Protein AF-A0A524KTR1-F1 (afdb_monomer)

Solvent-accessible surface area (backbone atoms only — not comparable to full-atom values): 6928 Å² total; per-residue (Å²): 112,69,71,61,39,49,75,73,71,46,60,63,68,60,51,50,52,51,50,52,53,53,51,49,52,56,51,52,53,52,54,52,60,55,32,62,77,69,79,54,84,51,86,85,55,41,67,58,67,54,46,51,58,55,54,20,14,26,37,69,30,67,35,45,98,92,53,74,54,72,67,21,41,55,51,4,45,52,51,49,50,49,50,61,66,45,44,36,60,56,40,42,75,76,42,92,52,89,57,28,64,64,47,39,54,51,51,54,53,49,49,33,53,54,30,53,52,54,56,61,61,75,75,110

Mean predicted aligned error: 8.99 Å

Sequence (124 aa):
NPDYARSCGVNIDNMRIISVIVSSIIGAIGIIVYHEGFGFIQLYLGPLYMSFPAIAAILIGGATVEKAYISNVIIGVLLFQGISAAAPSVVNSLLKHDIAEPLRIVITNGMIVYALTRITRVRT

Structure (mmCIF, N/CA/C/O backbone):
data_AF-A0A524KTR1-F1
#
_entry.id   AF-A0A524KTR1-F1
#
loop_
_atom_site.group_PDB
_atom_site.id
_atom_site.type_symbol
_atom_site.label_atom_id
_atom_site.label_alt_id
_atom_site.label_comp_id
_atom_site.label_asym_id
_atom_site.label_entity_id
_atom_site.label_seq_id
_atom_site.pdbx_PDB_ins_code
_atom_site.Cartn_x
_atom_site.Cartn_y
_atom_site.Cartn_z
_atom_site.occupancy
_atom_site.B_iso_or_equiv
_atom_site.auth_seq_id
_atom_site.auth_comp_id
_atom_site.auth_asym_id
_atom_site.auth_atom_id
_atom_site.pdbx_PDB_model_num
ATOM 1 N N . ASN A 1 1 ? -15.109 9.810 21.656 1.00 69.56 1 ASN A N 1
ATOM 2 C CA . ASN A 1 1 ? -15.362 9.820 23.110 1.00 69.56 1 A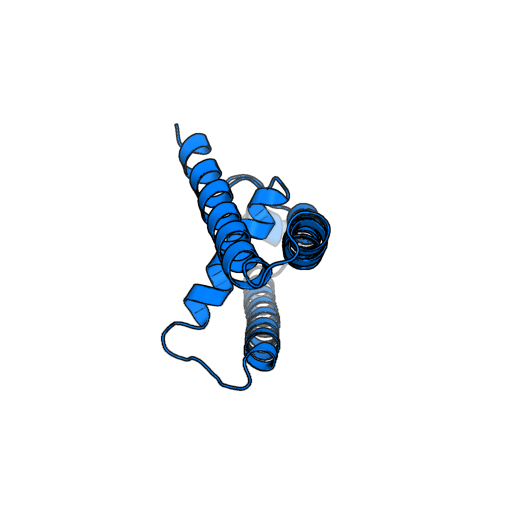SN A CA 1
ATOM 3 C C . ASN A 1 1 ? -16.249 8.617 23.451 1.00 69.56 1 ASN A C 1
ATOM 5 O O . ASN A 1 1 ? -17.364 8.585 22.940 1.00 69.56 1 ASN A O 1
ATOM 9 N N . PRO A 1 2 ? -15.756 7.605 24.190 1.00 71.75 2 PRO A N 1
ATOM 10 C CA . PRO A 1 2 ? -16.515 6.391 24.513 1.00 71.75 2 PRO A CA 1
ATOM 11 C C . PRO A 1 2 ? -17.760 6.669 25.363 1.00 71.75 2 PRO A C 1
ATOM 13 O O . PRO A 1 2 ? -18.800 6.067 25.112 1.00 71.75 2 PRO A O 1
ATOM 16 N N . ASP A 1 3 ? -17.706 7.629 26.286 1.00 74.00 3 ASP A N 1
ATOM 17 C CA . ASP A 1 3 ? -18.850 7.932 27.153 1.00 74.00 3 ASP A CA 1
ATOM 18 C C . ASP A 1 3 ? -20.038 8.470 26.347 1.00 74.00 3 ASP A C 1
ATOM 20 O O . ASP A 1 3 ? -21.162 8.015 26.530 1.00 74.00 3 ASP A O 1
ATOM 24 N N . TYR A 1 4 ? -19.769 9.318 25.346 1.00 73.25 4 TYR A N 1
ATOM 25 C CA . TYR A 1 4 ? -20.780 9.83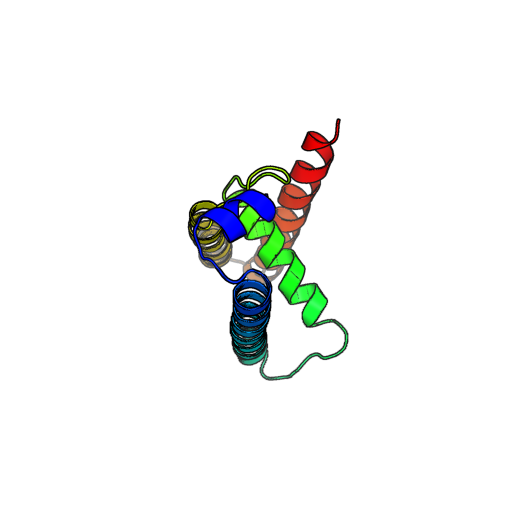2 24.413 1.00 73.25 4 TYR A CA 1
ATOM 26 C C . TYR A 1 4 ? -21.427 8.719 23.567 1.00 73.25 4 TYR A C 1
ATOM 28 O O . TYR A 1 4 ? -22.635 8.718 23.354 1.00 73.25 4 TYR A O 1
ATOM 36 N N . ALA A 1 5 ? -20.645 7.727 23.123 1.00 70.44 5 ALA A N 1
ATOM 37 C CA . ALA A 1 5 ? -21.162 6.592 22.352 1.00 70.44 5 ALA A CA 1
ATOM 38 C C . ALA A 1 5 ? -22.064 5.678 23.200 1.00 70.44 5 ALA A C 1
ATOM 40 O O . ALA A 1 5 ? -23.090 5.201 22.710 1.00 70.44 5 ALA A O 1
ATOM 41 N N . ARG A 1 6 ? -21.722 5.490 24.483 1.00 72.62 6 ARG A N 1
ATOM 42 C CA . ARG A 1 6 ? -22.562 4.767 25.448 1.00 72.62 6 ARG A CA 1
ATOM 43 C C . ARG A 1 6 ? -23.876 5.496 25.716 1.00 72.62 6 ARG A C 1
ATOM 45 O O . ARG A 1 6 ? -24.917 4.847 25.736 1.00 72.62 6 ARG A O 1
ATOM 52 N N . SER A 1 7 ? -23.847 6.824 25.859 1.00 74.88 7 SER A N 1
ATOM 53 C CA . SER A 1 7 ? -25.055 7.649 26.037 1.00 74.88 7 SER A CA 1
ATOM 54 C C . SER A 1 7 ? -26.009 7.577 24.839 1.00 74.88 7 SER A C 1
ATOM 56 O O . SER A 1 7 ? -27.218 7.673 25.015 1.00 74.88 7 SER A O 1
ATOM 58 N N . CYS A 1 8 ? -25.481 7.365 23.630 1.00 76.38 8 CYS A N 1
ATOM 59 C CA . CYS A 1 8 ? -26.262 7.166 22.406 1.00 76.38 8 CYS A CA 1
ATOM 60 C C . CYS A 1 8 ? -26.746 5.714 22.196 1.00 76.38 8 CYS A C 1
ATOM 62 O O . CYS A 1 8 ? -27.314 5.417 21.148 1.00 76.38 8 CYS A O 1
ATOM 64 N N . GLY A 1 9 ? -26.514 4.798 23.148 1.00 76.56 9 GLY A N 1
ATOM 65 C CA . GLY A 1 9 ? -26.941 3.395 23.056 1.00 76.56 9 GLY A CA 1
ATOM 66 C C . GLY A 1 9 ? -26.065 2.504 22.163 1.00 76.56 9 GLY A C 1
ATOM 67 O O . GLY A 1 9 ? -26.436 1.365 21.885 1.00 76.56 9 GLY A O 1
ATOM 68 N N . VAL A 1 10 ? -24.898 2.983 21.715 1.00 77.38 10 VAL A N 1
ATOM 69 C CA . VAL A 1 10 ? -23.977 2.210 20.868 1.00 77.38 10 VAL A CA 1
ATOM 70 C C . VAL A 1 10 ? -23.074 1.339 21.741 1.00 77.38 10 VAL A C 1
ATOM 72 O O . VAL A 1 10 ? -22.327 1.837 22.586 1.00 77.38 10 VAL A O 1
ATOM 75 N N . ASN A 1 11 ? -23.094 0.024 21.508 1.00 82.12 11 ASN A N 1
ATOM 76 C CA . ASN A 1 11 ? -22.160 -0.894 22.155 1.00 82.12 11 ASN A CA 1
ATOM 77 C C . ASN A 1 11 ? -20.763 -0.758 21.522 1.00 82.12 11 ASN A C 1
ATOM 79 O O . ASN A 1 11 ? -20.509 -1.216 20.406 1.00 82.12 11 ASN A O 1
ATOM 83 N N . ILE A 1 12 ? -19.862 -0.115 22.262 1.00 82.56 12 ILE A N 1
ATOM 84 C CA . ILE A 1 12 ? -18.486 0.192 21.854 1.00 82.56 12 ILE A CA 1
ATOM 85 C C . ILE A 1 12 ? -17.681 -1.085 21.593 1.00 82.56 12 ILE A C 1
ATOM 87 O O . ILE A 1 12 ? -16.918 -1.132 20.629 1.00 82.56 12 ILE A O 1
ATOM 91 N N . ASP A 1 13 ? -17.858 -2.115 22.420 1.00 85.56 13 ASP A N 1
ATOM 92 C CA . ASP A 1 13 ? -17.100 -3.364 22.319 1.00 85.56 13 ASP A CA 1
ATOM 93 C C . ASP A 1 13 ? -17.494 -4.127 21.050 1.00 85.56 13 ASP A C 1
ATOM 95 O O . ASP A 1 13 ? -16.630 -4.516 20.262 1.00 85.56 13 ASP A O 1
ATOM 99 N N . ASN A 1 14 ? -18.797 -4.212 20.767 1.00 85.31 14 ASN A N 1
ATOM 100 C CA . ASN A 1 14 ? -19.298 -4.808 19.528 1.00 85.31 14 ASN A CA 1
ATOM 101 C C . ASN A 1 14 ? -18.825 -4.026 18.293 1.00 85.31 14 ASN A C 1
ATOM 103 O O . ASN A 1 14 ? -18.363 -4.625 17.322 1.00 85.31 14 ASN A O 1
ATOM 107 N N . MET A 1 15 ? -18.889 -2.689 18.326 1.00 87.25 15 MET A N 1
ATOM 108 C CA . MET A 1 15 ? -18.473 -1.855 17.193 1.00 87.25 15 MET A CA 1
ATOM 109 C C . MET A 1 15 ? -16.971 -1.985 16.905 1.00 87.25 15 MET A C 1
ATOM 111 O O . MET A 1 15 ? -16.562 -2.003 15.743 1.00 87.25 15 MET A O 1
ATOM 115 N N . ARG A 1 16 ? -16.138 -2.126 17.944 1.00 86.31 16 ARG A N 1
ATOM 116 C CA . ARG A 1 16 ? -14.699 -2.389 17.794 1.00 86.31 16 ARG A CA 1
ATOM 117 C C . ARG A 1 16 ? -14.438 -3.744 17.153 1.00 86.31 16 ARG A C 1
ATOM 119 O O . ARG A 1 16 ? -13.659 -3.805 16.208 1.00 86.31 16 ARG A O 1
ATOM 126 N N . ILE A 1 17 ? -15.108 -4.797 17.623 1.00 92.00 17 ILE A N 1
ATOM 127 C CA . ILE A 1 17 ? -14.959 -6.149 17.066 1.00 92.00 17 ILE A CA 1
ATOM 128 C C . ILE A 1 17 ? -15.349 -6.159 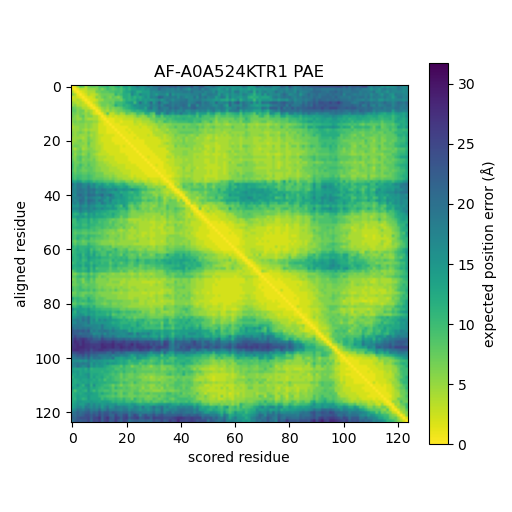15.586 1.00 92.00 17 ILE A C 1
ATOM 130 O O . ILE A 1 17 ? -14.565 -6.607 14.752 1.00 92.00 17 ILE A O 1
ATOM 134 N N . ILE A 1 18 ? -16.508 -5.592 15.238 1.00 90.25 18 ILE A N 1
ATOM 135 C CA . ILE A 1 18 ? -16.970 -5.514 13.845 1.00 90.25 18 ILE A CA 1
ATOM 136 C C . ILE A 1 18 ? -15.972 -4.723 12.991 1.00 90.25 18 ILE A C 1
ATOM 138 O O . ILE A 1 18 ? -15.613 -5.170 11.905 1.00 90.25 18 ILE A O 1
ATOM 142 N N . SER A 1 19 ? -15.466 -3.593 13.493 1.00 88.56 19 SER A N 1
ATOM 143 C CA . SER A 1 19 ? -14.491 -2.771 12.765 1.00 88.56 19 SER A CA 1
ATOM 144 C C . SER A 1 19 ? -13.190 -3.526 12.478 1.00 88.56 19 SER A C 1
ATOM 146 O O . SER A 1 19 ? -12.655 -3.414 11.379 1.00 88.56 19 SER A O 1
ATOM 148 N N . VAL A 1 20 ? -12.694 -4.312 13.440 1.00 93.25 20 VAL A N 1
ATOM 149 C CA . VAL A 1 20 ? -11.476 -5.122 13.278 1.00 93.25 20 VAL A CA 1
ATOM 150 C C . VAL A 1 20 ? -11.705 -6.280 12.309 1.00 93.25 20 VAL A C 1
ATOM 152 O O . VAL A 1 20 ? -10.853 -6.543 11.463 1.00 93.25 20 VAL A O 1
ATOM 155 N N . ILE A 1 21 ? -12.852 -6.958 12.389 1.00 94.56 21 ILE A N 1
ATOM 156 C CA . ILE A 1 21 ? -13.188 -8.053 11.470 1.00 94.56 21 ILE A CA 1
ATOM 157 C C . ILE A 1 21 ? -13.285 -7.521 10.038 1.00 94.56 21 ILE A C 1
ATOM 159 O O . ILE A 1 21 ? -12.644 -8.055 9.135 1.00 94.56 21 ILE A O 1
ATOM 163 N N . VAL A 1 22 ? -14.031 -6.434 9.831 1.00 92.69 22 VAL A N 1
ATOM 164 C CA . VAL A 1 22 ? -14.224 -5.835 8.505 1.00 92.69 22 VAL A CA 1
ATOM 165 C C . VAL A 1 22 ? -12.900 -5.330 7.927 1.00 92.69 22 VAL A C 1
ATOM 167 O O . VAL A 1 22 ? -12.606 -5.613 6.767 1.00 92.69 22 VAL A O 1
ATOM 170 N N . SER A 1 23 ? -12.062 -4.646 8.714 1.00 88.75 23 SER A N 1
ATOM 171 C CA . SER A 1 23 ? -10.759 -4.168 8.229 1.00 88.75 23 SER A CA 1
ATOM 172 C C . SER A 1 23 ? -9.804 -5.315 7.890 1.00 88.75 23 SER A C 1
ATOM 174 O O . SER A 1 23 ? -9.091 -5.238 6.890 1.00 88.75 23 SER A O 1
ATOM 176 N N . SER A 1 24 ? -9.841 -6.403 8.663 1.00 91.69 24 SER A N 1
ATOM 177 C CA . SER A 1 24 ? -9.032 -7.600 8.411 1.00 91.69 24 SER A CA 1
ATOM 178 C C . SER A 1 24 ? -9.457 -8.313 7.129 1.00 91.69 24 SER A C 1
ATOM 180 O O . SER A 1 24 ? -8.601 -8.704 6.340 1.00 91.69 24 SER A O 1
ATOM 182 N N . ILE A 1 25 ? -10.766 -8.437 6.879 1.00 93.94 25 ILE A N 1
ATOM 183 C CA . ILE A 1 25 ? -11.294 -9.051 5.651 1.00 93.94 25 ILE A CA 1
ATOM 184 C C . ILE A 1 25 ? -10.910 -8.215 4.427 1.00 93.94 25 ILE A C 1
ATOM 186 O O . ILE A 1 25 ? -10.385 -8.757 3.456 1.00 93.94 25 ILE A O 1
ATOM 190 N N . ILE A 1 26 ? -11.116 -6.895 4.479 1.00 89.38 26 ILE A N 1
ATOM 191 C CA . ILE A 1 26 ? -10.764 -5.994 3.371 1.00 89.38 26 ILE A CA 1
ATOM 192 C C . ILE A 1 26 ? -9.250 -6.030 3.108 1.00 89.38 26 ILE A C 1
ATOM 194 O O . ILE A 1 26 ? -8.827 -6.105 1.955 1.00 89.38 26 ILE A O 1
ATOM 198 N N . GLY A 1 27 ? -8.432 -6.035 4.165 1.00 86.81 27 GLY A N 1
ATOM 199 C CA . GLY A 1 27 ? -6.979 -6.160 4.051 1.00 86.81 27 GLY A CA 1
ATOM 200 C C . GLY A 1 27 ? -6.542 -7.485 3.422 1.00 86.81 27 GLY A C 1
ATOM 201 O O . GLY A 1 27 ? -5.706 -7.488 2.520 1.00 86.81 27 GLY A O 1
ATOM 202 N N . ALA A 1 28 ? -7.147 -8.601 3.838 1.00 87.62 28 ALA A N 1
ATOM 203 C CA . ALA A 1 28 ? -6.856 -9.924 3.290 1.00 87.62 28 ALA A CA 1
ATOM 204 C C . ALA A 1 28 ? -7.195 -10.016 1.795 1.00 87.62 28 ALA A C 1
ATOM 206 O O . ALA A 1 28 ? -6.373 -10.490 1.012 1.00 87.62 28 ALA A O 1
ATOM 207 N N . ILE A 1 29 ? -8.359 -9.501 1.382 1.00 89.69 29 ILE A N 1
ATOM 208 C CA . ILE A 1 29 ? -8.747 -9.434 -0.036 1.00 89.69 29 ILE A CA 1
ATOM 209 C C . ILE A 1 29 ? -7.725 -8.605 -0.825 1.00 89.69 29 ILE A C 1
ATOM 211 O O . ILE A 1 29 ? -7.279 -9.034 -1.887 1.00 89.69 29 ILE A O 1
ATOM 215 N N . GLY A 1 30 ? -7.294 -7.458 -0.289 1.00 85.62 30 GLY A N 1
ATOM 216 C CA . GLY A 1 30 ? -6.284 -6.614 -0.930 1.00 85.62 30 GLY A CA 1
ATOM 217 C C . GLY A 1 30 ? -4.948 -7.329 -1.158 1.00 85.62 30 GLY A C 1
ATOM 218 O O . GLY A 1 30 ? -4.355 -7.188 -2.225 1.00 85.62 30 GLY A O 1
ATOM 219 N N . ILE A 1 31 ? -4.491 -8.128 -0.189 1.00 84.44 31 ILE A N 1
ATOM 220 C CA . ILE A 1 31 ? -3.245 -8.905 -0.304 1.00 84.44 31 ILE A CA 1
ATOM 221 C C . ILE A 1 31 ? -3.368 -9.997 -1.377 1.00 84.44 31 ILE A C 1
ATOM 223 O O . ILE A 1 31 ? -2.409 -10.252 -2.105 1.00 84.44 31 ILE A O 1
ATOM 227 N N . ILE A 1 32 ? -4.532 -10.641 -1.490 1.00 86.12 32 ILE A N 1
ATOM 228 C CA . ILE A 1 32 ? -4.777 -11.683 -2.498 1.00 86.12 32 ILE A CA 1
ATOM 229 C C . ILE A 1 32 ? -4.751 -11.077 -3.906 1.00 86.12 32 ILE A C 1
ATOM 231 O O . ILE A 1 32 ? -4.010 -11.560 -4.759 1.00 86.12 32 ILE A O 1
ATOM 235 N N . VAL A 1 33 ? -5.486 -9.981 -4.121 1.00 85.62 33 VAL A N 1
ATOM 236 C CA . VAL A 1 33 ? -5.528 -9.271 -5.413 1.00 85.62 33 VAL A CA 1
ATOM 237 C C . VAL A 1 33 ? -4.145 -8.743 -5.803 1.00 85.62 33 VAL A C 1
ATOM 239 O O . VAL A 1 33 ? -3.765 -8.798 -6.969 1.00 85.62 33 VAL A O 1
ATOM 242 N N . TYR A 1 34 ? -3.353 -8.271 -4.834 1.00 82.94 34 TYR A N 1
ATOM 243 C CA . TYR A 1 34 ? -1.977 -7.844 -5.090 1.00 82.94 34 TYR A CA 1
ATOM 244 C C . TYR A 1 34 ? -1.102 -8.997 -5.597 1.00 82.94 34 TYR A C 1
ATOM 246 O O . TYR A 1 34 ? -0.388 -8.834 -6.583 1.00 82.94 34 TYR A O 1
ATOM 254 N N . HIS A 1 35 ? -1.168 -10.169 -4.958 1.00 81.06 35 HIS A N 1
ATOM 255 C CA . HIS A 1 35 ? -0.367 -11.328 -5.360 1.00 81.06 35 HIS A CA 1
ATOM 256 C C . HIS A 1 35 ? -0.776 -11.926 -6.708 1.00 81.06 35 HIS A C 1
ATOM 258 O O . HIS A 1 35 ? 0.084 -12.474 -7.400 1.00 81.06 35 HIS A O 1
ATOM 264 N N . GLU A 1 36 ? -2.041 -11.793 -7.111 1.00 79.88 36 GLU A N 1
ATOM 265 C CA . GLU A 1 36 ? -2.500 -12.231 -8.435 1.00 79.88 36 GLU A CA 1
ATOM 266 C C . GLU A 1 36 ? -1.674 -11.582 -9.560 1.00 79.88 36 GLU A C 1
ATOM 268 O O . GLU A 1 36 ? -1.307 -12.250 -10.524 1.00 79.88 36 GLU A O 1
ATOM 273 N N . GLY A 1 37 ? -1.267 -10.319 -9.389 1.00 73.38 37 GLY A N 1
ATOM 274 C CA . GLY A 1 37 ? -0.454 -9.596 -10.369 1.00 73.38 37 GLY A CA 1
ATOM 275 C C . GLY A 1 37 ? 0.984 -10.106 -10.544 1.00 73.38 37 GLY A C 1
ATOM 276 O O . GLY A 1 37 ? 1.600 -9.816 -11.567 1.00 73.38 37 GLY A O 1
ATOM 277 N N . PHE A 1 38 ? 1.531 -10.859 -9.582 1.00 69.31 38 PHE A N 1
ATOM 278 C CA . PHE A 1 38 ? 2.912 -11.368 -9.630 1.00 69.31 38 PHE A CA 1
ATOM 279 C C . PHE A 1 38 ? 2.999 -12.849 -10.023 1.00 69.31 38 PHE A C 1
ATOM 281 O O . PHE A 1 38 ? 4.066 -13.310 -10.422 1.00 69.31 38 PHE A O 1
ATOM 288 N N . GLY A 1 39 ? 1.904 -13.610 -9.911 1.00 68.12 39 GLY A N 1
ATOM 289 C CA . GLY A 1 39 ? 1.883 -15.052 -10.192 1.00 68.12 39 GLY A CA 1
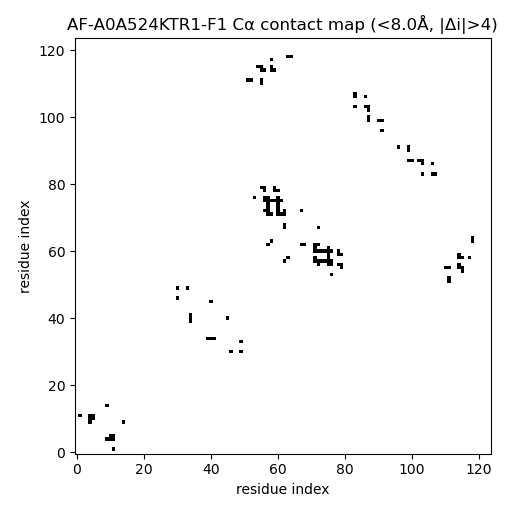ATOM 290 C C . GLY A 1 39 ? 2.556 -15.927 -9.123 1.00 68.12 39 GLY A C 1
ATOM 291 O O . GLY A 1 39 ? 2.595 -17.147 -9.266 1.00 68.12 39 GLY A O 1
ATOM 292 N N . PHE A 1 40 ? 3.066 -15.331 -8.039 1.00 75.44 40 PHE A N 1
ATOM 293 C CA . PHE A 1 40 ? 3.621 -16.025 -6.876 1.00 75.44 40 PHE A CA 1
ATOM 294 C C . PHE A 1 40 ? 3.390 -15.221 -5.589 1.00 75.44 40 PHE A C 1
ATOM 296 O O . PHE A 1 40 ? 3.301 -13.994 -5.594 1.00 75.44 40 PHE A O 1
ATOM 303 N N . ILE A 1 41 ? 3.308 -15.927 -4.460 1.00 73.19 41 ILE A N 1
ATOM 304 C CA . ILE A 1 41 ? 3.114 -15.322 -3.138 1.00 73.19 41 ILE A CA 1
ATOM 305 C C . ILE A 1 41 ? 4.481 -15.008 -2.523 1.00 73.19 41 ILE A C 1
ATOM 307 O O . ILE A 1 41 ? 5.293 -15.907 -2.304 1.00 73.19 41 ILE A O 1
ATOM 311 N N . GLN A 1 42 ? 4.736 -13.735 -2.210 1.00 67.31 42 GLN A N 1
ATOM 312 C CA . GLN A 1 42 ? 6.005 -13.287 -1.638 1.00 67.31 42 GLN A CA 1
ATOM 313 C C . GLN A 1 42 ? 5.843 -13.001 -0.139 1.00 67.31 42 GLN A C 1
ATOM 315 O O . GLN A 1 42 ? 5.558 -11.882 0.275 1.00 67.31 42 GLN A O 1
ATOM 320 N N . LEU A 1 43 ? 6.059 -14.014 0.705 1.00 73.12 43 LEU A N 1
ATOM 321 C CA . LEU A 1 43 ? 5.825 -13.904 2.156 1.00 73.12 43 LEU A CA 1
ATOM 322 C C . LEU A 1 43 ? 6.821 -12.989 2.890 1.00 73.12 43 LEU A C 1
ATOM 324 O O . LEU A 1 43 ? 6.493 -12.470 3.951 1.00 73.12 43 LEU A O 1
ATOM 328 N N . TYR A 1 44 ? 8.027 -12.786 2.346 1.00 73.00 44 TYR A N 1
ATOM 329 C CA . TYR A 1 44 ? 9.092 -12.048 3.040 1.00 73.00 44 TYR A CA 1
ATOM 330 C C . TYR A 1 44 ? 9.011 -10.529 2.830 1.00 73.00 44 TYR A C 1
ATOM 332 O O . TYR A 1 44 ? 9.006 -9.767 3.790 1.00 73.00 44 TYR A O 1
ATOM 340 N N . LEU A 1 45 ? 8.914 -10.080 1.573 1.00 77.06 45 LEU A N 1
ATOM 341 C CA . LEU A 1 45 ? 8.863 -8.651 1.234 1.00 77.06 45 LEU A CA 1
ATOM 342 C C . LEU A 1 45 ? 7.517 -8.199 0.650 1.00 77.06 45 LEU A C 1
ATOM 344 O O . LEU A 1 45 ? 7.302 -6.997 0.517 1.00 77.06 45 LEU A O 1
ATOM 348 N N . GLY A 1 46 ? 6.596 -9.114 0.334 1.00 75.19 46 GLY A N 1
ATOM 349 C CA . GLY A 1 46 ? 5.302 -8.775 -0.270 1.00 75.19 46 GLY A CA 1
ATOM 350 C C . GLY A 1 46 ? 4.485 -7.770 0.550 1.00 75.19 46 GLY A C 1
ATOM 351 O O . GLY A 1 46 ? 4.075 -6.750 -0.005 1.00 75.19 46 GLY A O 1
ATOM 352 N N . PRO A 1 47 ? 4.325 -7.953 1.879 1.00 75.44 47 PRO A N 1
ATOM 353 C CA . PRO A 1 47 ? 3.599 -6.988 2.707 1.00 75.44 47 PRO A CA 1
ATOM 354 C C . PRO A 1 47 ? 4.219 -5.584 2.680 1.00 75.44 47 PRO A C 1
ATOM 356 O O . PRO A 1 47 ? 3.506 -4.578 2.674 1.00 75.44 47 PRO A O 1
ATOM 359 N N . LEU A 1 48 ? 5.551 -5.505 2.627 1.00 79.62 48 LEU A N 1
ATOM 360 C CA . LEU A 1 48 ? 6.279 -4.241 2.586 1.00 79.62 48 LEU A CA 1
ATOM 361 C C . LEU A 1 48 ? 6.091 -3.535 1.233 1.00 79.62 48 LEU A C 1
ATOM 363 O O . LEU A 1 48 ? 5.759 -2.349 1.199 1.00 79.62 48 LEU A O 1
ATOM 367 N N . TYR A 1 49 ? 6.229 -4.268 0.124 1.00 79.06 49 TYR A N 1
ATOM 368 C CA . TYR A 1 49 ? 6.039 -3.732 -1.228 1.00 79.06 49 TYR A CA 1
ATOM 369 C C . TYR A 1 49 ? 4.587 -3.363 -1.550 1.00 79.06 49 TYR A C 1
ATOM 371 O O . TYR A 1 49 ? 4.362 -2.508 -2.402 1.00 79.06 49 TYR A O 1
ATOM 379 N N . MET A 1 50 ? 3.610 -3.938 -0.849 1.00 82.00 50 MET A N 1
ATOM 380 C CA . MET A 1 50 ? 2.204 -3.536 -0.941 1.00 82.00 50 MET A CA 1
ATOM 381 C C . MET A 1 50 ? 1.908 -2.267 -0.123 1.00 82.00 50 MET A C 1
ATOM 383 O O . MET A 1 50 ? 1.142 -1.402 -0.552 1.00 82.00 50 MET A O 1
ATOM 387 N N . SER A 1 51 ? 2.528 -2.128 1.052 1.00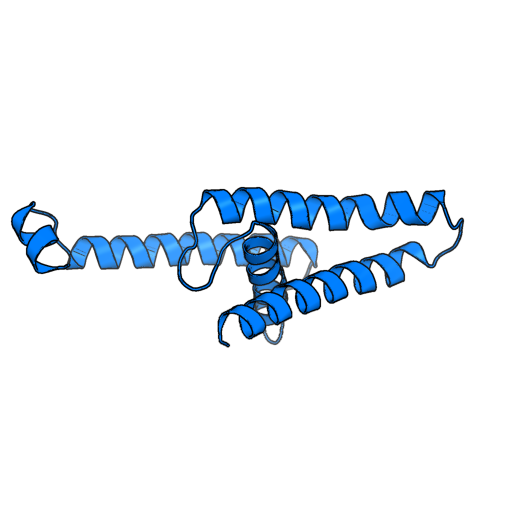 84.81 51 SER A N 1
ATOM 388 C CA . SER A 1 51 ? 2.230 -1.035 1.987 1.00 84.81 51 SER A CA 1
ATOM 389 C C . SER A 1 51 ? 2.728 0.326 1.491 1.00 84.81 51 SER A C 1
ATOM 391 O O . SER A 1 51 ? 2.025 1.328 1.618 1.00 84.81 51 SER A O 1
ATOM 393 N N . PHE A 1 52 ? 3.918 0.383 0.889 1.00 84.69 52 PHE A N 1
ATOM 394 C CA . PHE A 1 52 ? 4.495 1.637 0.389 1.00 84.69 52 PHE A CA 1
ATOM 395 C C . PHE A 1 52 ? 3.653 2.363 -0.677 1.00 84.69 52 PHE A C 1
ATOM 397 O O . PHE A 1 52 ? 3.371 3.549 -0.482 1.00 84.69 52 PHE A O 1
ATOM 404 N N . PRO A 1 53 ? 3.222 1.719 -1.779 1.00 85.44 53 PRO A N 1
ATOM 405 C CA . PRO A 1 53 ? 2.379 2.371 -2.778 1.00 85.44 53 PRO A CA 1
ATOM 406 C C . PRO A 1 53 ? 1.004 2.755 -2.219 1.00 85.44 53 PRO A C 1
ATOM 408 O O . PRO A 1 53 ? 0.484 3.805 -2.588 1.00 85.44 53 PRO A O 1
ATOM 411 N N . ALA A 1 54 ? 0.445 1.984 -1.278 1.00 87.00 54 ALA A N 1
ATOM 412 C CA . ALA A 1 54 ? -0.809 2.343 -0.612 1.00 87.00 54 ALA A CA 1
ATOM 413 C C . ALA A 1 54 ? -0.679 3.648 0.194 1.00 87.00 54 ALA A C 1
ATOM 415 O O . ALA A 1 54 ? -1.508 4.550 0.068 1.00 87.00 54 ALA A O 1
ATOM 416 N N . ILE A 1 55 ? 0.398 3.788 0.974 1.00 86.31 55 ILE A N 1
ATOM 417 C CA . ILE A 1 55 ? 0.688 5.010 1.736 1.00 86.31 55 ILE A CA 1
ATOM 418 C C . ILE A 1 55 ? 0.944 6.188 0.782 1.00 86.31 55 ILE A C 1
ATOM 420 O O . ILE A 1 55 ? 0.389 7.272 0.973 1.00 86.31 55 ILE A O 1
ATOM 424 N N . ALA A 1 56 ? 1.736 5.978 -0.274 1.00 86.56 56 ALA A N 1
ATOM 425 C CA . ALA A 1 56 ? 2.046 7.009 -1.261 1.00 86.56 56 ALA A CA 1
ATOM 426 C C . ALA A 1 56 ? 0.798 7.519 -1.998 1.00 86.56 56 ALA A C 1
ATOM 428 O O . ALA A 1 56 ? 0.629 8.729 -2.143 1.00 86.56 56 ALA A O 1
ATOM 429 N N . ALA A 1 57 ? -0.101 6.620 -2.407 1.00 87.25 57 ALA A N 1
ATOM 430 C CA . ALA A 1 57 ? -1.353 6.974 -3.068 1.00 87.25 57 ALA A CA 1
ATOM 431 C C . ALA A 1 57 ? -2.215 7.887 -2.184 1.00 87.25 57 ALA A C 1
ATOM 433 O O . ALA A 1 57 ? -2.636 8.956 -2.620 1.00 87.25 57 ALA A O 1
ATOM 434 N N . ILE A 1 58 ? -2.410 7.521 -0.914 1.00 88.88 58 ILE A N 1
ATOM 435 C CA . ILE A 1 58 ? -3.213 8.297 0.044 1.00 88.88 58 ILE A CA 1
ATOM 436 C C . ILE A 1 58 ? -2.632 9.709 0.256 1.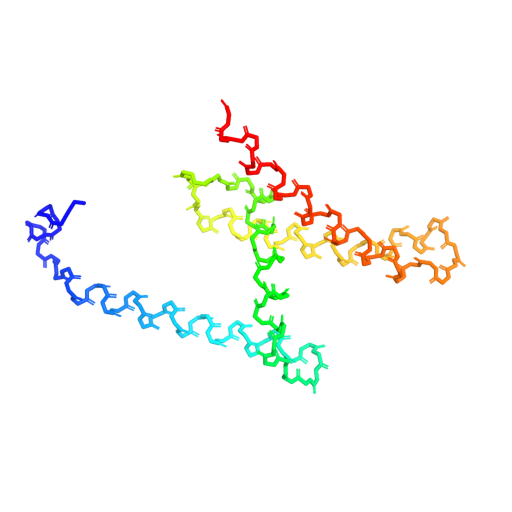00 88.88 58 ILE A C 1
ATOM 438 O O . ILE A 1 58 ? -3.374 10.692 0.324 1.00 88.88 58 ILE A O 1
ATOM 442 N N . LEU A 1 59 ? -1.304 9.830 0.298 1.00 87.12 59 LEU A N 1
ATOM 443 C CA . LEU A 1 59 ? -0.599 11.107 0.452 1.00 87.12 59 LEU A CA 1
ATOM 444 C C . LEU A 1 59 ? -0.676 11.995 -0.790 1.00 87.12 59 LEU A C 1
ATOM 446 O O . LEU A 1 59 ? -0.866 13.206 -0.668 1.00 87.12 59 LEU A O 1
ATOM 450 N N . ILE A 1 60 ? -0.549 11.406 -1.980 1.00 88.25 60 ILE A N 1
ATOM 451 C CA . ILE A 1 60 ? -0.746 12.108 -3.257 1.00 88.25 60 ILE A CA 1
ATOM 452 C C . ILE A 1 60 ? -2.192 12.605 -3.367 1.00 88.25 60 ILE A C 1
ATOM 454 O O . ILE A 1 60 ? -2.419 13.725 -3.818 1.00 88.25 60 ILE A O 1
ATOM 458 N N . GLY A 1 61 ? -3.158 11.836 -2.853 1.00 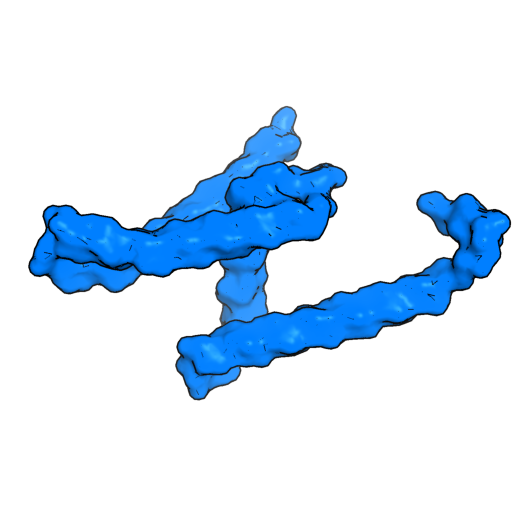84.56 61 GLY A N 1
ATOM 459 C CA . GLY A 1 61 ? -4.556 12.245 -2.687 1.00 84.56 61 GLY A CA 1
ATOM 460 C C . GLY A 1 61 ? -4.784 13.372 -1.667 1.00 84.56 61 GLY A C 1
ATOM 461 O O . GLY A 1 61 ? -5.927 13.736 -1.395 1.00 84.56 61 GLY A O 1
ATOM 462 N N . GLY A 1 62 ? -3.724 13.931 -1.077 1.00 83.44 62 GLY A N 1
ATOM 463 C CA . GLY A 1 62 ? -3.785 15.089 -0.189 1.00 83.44 62 GLY A CA 1
ATOM 464 C C . GLY A 1 62 ? -4.159 14.766 1.255 1.00 83.44 62 GLY A C 1
ATOM 465 O O . GLY A 1 62 ? -4.481 15.690 2.001 1.00 83.44 62 GLY A O 1
ATOM 466 N N . ALA A 1 63 ? -4.131 13.493 1.658 1.00 84.88 63 ALA A N 1
ATOM 467 C CA . ALA A 1 63 ? -4.315 13.135 3.059 1.00 84.88 63 ALA A CA 1
ATOM 468 C C . ALA A 1 63 ? -3.122 13.609 3.903 1.00 84.88 63 ALA A C 1
ATOM 470 O O . ALA A 1 63 ? -1.969 13.575 3.465 1.00 84.88 63 ALA A O 1
ATOM 471 N N . THR A 1 64 ? -3.408 14.003 5.138 1.00 79.88 64 THR A N 1
ATOM 472 C CA . THR A 1 64 ? -2.409 14.395 6.138 1.00 79.88 64 THR A CA 1
ATOM 473 C C . THR A 1 64 ? -2.441 13.399 7.296 1.00 79.88 64 THR A C 1
ATOM 475 O O . THR A 1 64 ? -3.463 12.756 7.526 1.00 79.88 64 THR A O 1
ATOM 478 N N . VAL A 1 65 ? -1.354 13.297 8.070 1.00 75.50 65 VAL A N 1
ATOM 479 C CA . VAL A 1 65 ? -1.276 12.418 9.258 1.00 75.50 65 VAL A CA 1
ATOM 480 C C . VAL A 1 65 ? -2.406 12.698 10.260 1.00 75.50 65 VAL A C 1
ATOM 482 O O . VAL A 1 65 ? -2.918 11.773 10.879 1.00 75.50 65 VAL A O 1
ATOM 485 N N . GLU A 1 66 ? -2.835 13.958 10.384 1.00 77.38 66 GLU A N 1
ATOM 486 C CA . GLU A 1 66 ? -3.938 14.354 11.271 1.00 77.38 66 GLU A CA 1
ATOM 487 C C . GLU A 1 66 ? -5.337 14.162 10.666 1.00 77.38 66 GLU A C 1
ATOM 489 O O . GLU A 1 66 ? -6.314 14.035 11.402 1.00 77.38 66 GLU A O 1
ATOM 494 N N . LYS A 1 67 ? -5.467 14.181 9.332 1.00 76.69 67 LYS A N 1
ATOM 495 C CA . LYS A 1 67 ? -6.759 14.126 8.632 1.00 76.69 67 LYS A CA 1
ATOM 496 C C . LYS A 1 67 ? -6.644 13.284 7.367 1.00 76.69 67 LYS A C 1
ATOM 498 O O . LYS A 1 67 ? -6.135 13.749 6.345 1.00 76.69 67 LYS A O 1
ATOM 503 N N . ALA A 1 68 ? -7.183 12.072 7.432 1.00 82.75 68 ALA A N 1
ATOM 504 C CA . ALA A 1 68 ? -7.315 11.167 6.300 1.00 82.75 68 ALA A CA 1
ATOM 505 C C . ALA A 1 68 ? -8.784 10.754 6.139 1.00 82.75 68 ALA A C 1
ATOM 507 O O . ALA A 1 68 ? -9.369 10.164 7.046 1.00 82.75 68 ALA A O 1
ATOM 508 N N . TYR A 1 69 ? -9.374 11.068 4.983 1.00 85.44 69 TYR A N 1
ATOM 509 C CA . TYR A 1 69 ? -10.729 10.650 4.618 1.00 85.44 69 TYR A CA 1
ATOM 510 C C . TYR A 1 69 ? -10.692 9.618 3.491 1.00 85.44 69 TYR A C 1
ATOM 512 O O . TYR A 1 69 ? -9.752 9.567 2.699 1.00 85.44 69 TYR A O 1
ATOM 520 N N . ILE A 1 70 ? -11.760 8.826 3.376 1.00 86.62 70 ILE A N 1
ATOM 521 C CA . ILE A 1 70 ? -11.929 7.825 2.309 1.00 86.62 70 ILE A CA 1
ATOM 522 C C . ILE A 1 70 ? -11.891 8.465 0.910 1.00 86.62 70 ILE A C 1
ATOM 524 O O . ILE A 1 70 ? -11.369 7.861 -0.023 1.00 86.62 70 ILE A O 1
ATOM 528 N N . SER A 1 71 ? -12.354 9.709 0.760 1.00 87.00 71 SER A N 1
ATOM 529 C CA . SER A 1 71 ? -12.255 10.453 -0.503 1.00 87.00 71 SER A CA 1
ATOM 530 C C . SER A 1 71 ? -10.804 10.655 -0.952 1.00 87.00 71 SER A C 1
ATOM 532 O O . SER A 1 71 ? -10.502 10.451 -2.127 1.00 87.00 71 SER A O 1
ATOM 534 N N . ASN A 1 72 ? -9.890 10.977 -0.029 1.00 88.25 72 ASN A N 1
ATOM 535 C CA . ASN A 1 72 ? -8.460 11.100 -0.325 1.00 88.25 72 ASN A CA 1
ATOM 536 C C . ASN A 1 72 ? -7.857 9.766 -0.778 1.00 88.25 72 ASN A C 1
ATOM 538 O O . ASN A 1 72 ? -7.002 9.759 -1.657 1.00 88.25 72 ASN A O 1
ATOM 542 N N . VAL A 1 73 ? -8.318 8.644 -0.212 1.00 89.06 73 VAL A N 1
ATOM 543 C CA . VAL A 1 73 ? -7.878 7.301 -0.623 1.00 89.06 73 VAL A CA 1
ATOM 544 C C . VAL A 1 73 ? -8.295 7.025 -2.067 1.00 89.06 73 VAL A C 1
ATOM 546 O O . VAL A 1 73 ? -7.459 6.638 -2.876 1.00 89.06 73 VAL A O 1
ATOM 549 N N . ILE A 1 74 ? -9.559 7.275 -2.418 1.00 91.00 74 ILE A N 1
ATOM 550 C CA . ILE A 1 74 ? -10.085 7.014 -3.768 1.00 91.00 74 ILE A CA 1
ATOM 551 C C . ILE A 1 74 ? -9.379 7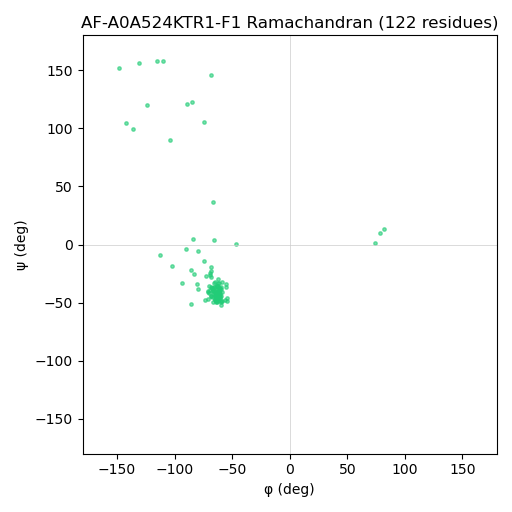.890 -4.812 1.00 91.00 74 ILE A C 1
ATOM 553 O O . ILE A 1 74 ? -8.895 7.382 -5.823 1.00 91.00 74 ILE A O 1
ATOM 557 N N . ILE A 1 75 ? -9.280 9.198 -4.551 1.00 90.56 75 ILE A N 1
ATOM 558 C CA . ILE A 1 75 ? -8.595 10.144 -5.444 1.00 90.56 75 ILE A CA 1
ATOM 559 C C . ILE A 1 75 ? -7.114 9.774 -5.568 1.00 90.56 75 ILE A C 1
ATOM 561 O O . ILE A 1 75 ? -6.567 9.739 -6.667 1.00 90.56 75 ILE A O 1
ATOM 565 N N . GLY A 1 76 ? -6.473 9.452 -4.446 1.00 89.75 76 GLY A N 1
ATOM 566 C CA . GLY A 1 76 ? -5.071 9.070 -4.387 1.00 89.75 76 GLY A CA 1
ATOM 567 C C . GLY A 1 76 ? -4.742 7.817 -5.193 1.00 89.75 76 GLY A C 1
ATOM 568 O O . GLY A 1 76 ? -3.783 7.817 -5.963 1.00 89.75 76 GLY A O 1
ATOM 569 N N . VAL A 1 77 ? -5.556 6.765 -5.064 1.00 91.12 77 VAL A N 1
ATOM 570 C CA . VAL A 1 77 ? -5.390 5.512 -5.818 1.00 91.12 77 VAL A CA 1
ATOM 571 C C . VAL A 1 77 ? -5.584 5.745 -7.315 1.00 91.12 77 VAL A C 1
ATOM 573 O O . VAL A 1 77 ? -4.767 5.276 -8.106 1.00 91.12 77 VAL A O 1
ATOM 576 N N . LEU A 1 78 ? -6.602 6.514 -7.716 1.00 91.88 78 LEU A N 1
ATOM 577 C CA . LEU A 1 78 ? -6.823 6.852 -9.125 1.00 91.88 78 LEU A CA 1
ATOM 578 C C . LEU A 1 78 ? -5.651 7.635 -9.722 1.00 91.88 78 LEU A C 1
ATOM 580 O O . LEU A 1 78 ? -5.195 7.310 -10.817 1.00 91.88 78 LEU A O 1
ATOM 584 N N . LEU A 1 79 ? -5.135 8.635 -9.004 1.00 87.88 79 LEU A N 1
ATOM 585 C CA . LEU A 1 79 ? -3.986 9.419 -9.456 1.00 87.88 79 LEU A CA 1
ATOM 586 C C . LEU A 1 79 ? -2.720 8.563 -9.545 1.00 87.88 79 LEU A C 1
ATOM 588 O O . LEU A 1 79 ? -2.030 8.593 -10.561 1.00 87.88 79 LEU A O 1
ATOM 592 N N . PHE A 1 80 ? -2.429 7.766 -8.516 1.00 88.25 80 PHE A N 1
ATOM 593 C CA . PHE A 1 80 ? -1.241 6.914 -8.484 1.00 88.25 80 PHE A CA 1
ATOM 594 C C . PHE A 1 80 ? -1.257 5.862 -9.601 1.00 88.25 80 PHE A C 1
ATOM 596 O O . PHE A 1 80 ? -0.260 5.682 -10.309 1.00 88.25 80 PHE A O 1
ATOM 603 N N . GLN A 1 81 ? -2.399 5.198 -9.797 1.00 87.44 81 GLN A N 1
ATOM 604 C CA . GLN A 1 81 ? -2.566 4.201 -10.849 1.00 87.44 81 GLN A CA 1
ATOM 605 C C . GLN A 1 81 ? -2.571 4.846 -12.240 1.00 87.44 81 GLN A C 1
ATOM 607 O O . GLN A 1 81 ? -1.957 4.309 -13.159 1.00 87.44 81 GLN A O 1
ATOM 612 N N . GLY A 1 82 ? -3.203 6.014 -12.392 1.00 87.06 82 GLY A N 1
ATOM 613 C CA . GLY A 1 82 ? -3.242 6.763 -13.647 1.00 87.06 82 GLY A CA 1
ATOM 614 C C . GLY A 1 82 ? -1.856 7.216 -14.102 1.00 87.06 82 GLY A C 1
ATOM 615 O O . GLY A 1 82 ? -1.486 6.991 -15.251 1.00 87.06 82 GLY A O 1
ATOM 616 N N . ILE A 1 83 ? -1.049 7.774 -13.194 1.00 85.31 83 ILE A N 1
ATOM 617 C CA . ILE A 1 83 ? 0.332 8.169 -13.506 1.00 85.31 83 ILE A CA 1
ATOM 618 C C . ILE 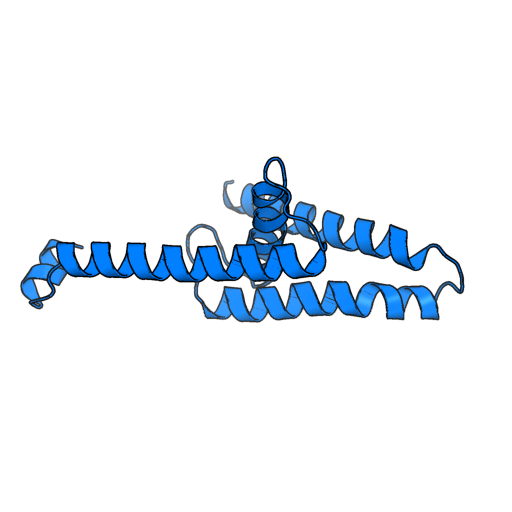A 1 83 ? 1.176 6.933 -13.833 1.00 85.31 83 ILE A C 1
ATOM 620 O O . ILE A 1 83 ? 1.904 6.934 -14.823 1.00 85.31 83 ILE A O 1
ATOM 624 N N . SER A 1 84 ? 1.050 5.856 -13.054 1.00 81.94 84 SER A N 1
ATOM 625 C CA . SER A 1 84 ? 1.828 4.630 -13.276 1.00 81.94 84 SER A CA 1
ATOM 626 C C . SER A 1 84 ? 1.475 3.922 -14.592 1.00 81.94 84 SER A C 1
ATOM 628 O O . SER A 1 84 ? 2.357 3.341 -15.221 1.00 81.94 84 SER A O 1
ATOM 630 N N . ALA A 1 85 ? 0.212 3.982 -15.026 1.00 83.38 85 ALA A N 1
ATOM 631 C CA . ALA A 1 85 ? -0.249 3.396 -16.285 1.00 83.38 85 ALA A CA 1
ATOM 632 C C . ALA A 1 85 ? 0.061 4.277 -17.508 1.00 83.38 85 ALA A C 1
ATOM 634 O O . ALA A 1 85 ? 0.350 3.749 -18.578 1.00 83.38 85 ALA A O 1
ATOM 635 N N . ALA A 1 86 ? 0.029 5.606 -17.360 1.00 82.31 86 ALA A N 1
ATOM 636 C CA . ALA A 1 86 ? 0.305 6.545 -18.450 1.00 82.31 86 ALA A CA 1
ATOM 637 C C . ALA A 1 86 ? 1.804 6.847 -18.636 1.00 82.31 86 ALA A C 1
ATOM 639 O O . ALA A 1 86 ? 2.220 7.258 -19.723 1.00 82.31 86 ALA A O 1
ATOM 640 N N . ALA A 1 87 ? 2.634 6.645 -17.606 1.00 77.25 87 ALA A N 1
ATOM 641 C CA . ALA A 1 87 ? 4.072 6.905 -17.674 1.00 77.25 87 ALA A CA 1
ATOM 642 C C . ALA A 1 87 ? 4.768 6.179 -18.848 1.00 77.25 87 ALA A C 1
ATOM 644 O O . ALA A 1 87 ? 5.486 6.846 -19.596 1.00 77.25 87 ALA A O 1
ATOM 645 N N . PRO A 1 88 ? 4.525 4.879 -19.112 1.00 71.75 88 PRO A N 1
ATOM 646 C CA . PRO A 1 88 ? 5.162 4.183 -20.232 1.00 71.75 88 PRO A CA 1
ATOM 647 C C . PRO A 1 88 ? 4.716 4.714 -21.594 1.00 71.75 88 PRO A C 1
ATOM 649 O O . PRO A 1 88 ? 5.546 4.873 -22.483 1.00 71.75 88 PRO A O 1
ATOM 652 N N . SER A 1 89 ? 3.428 5.034 -21.769 1.00 74.81 89 SER A N 1
ATOM 653 C CA . SER A 1 89 ? 2.902 5.532 -23.048 1.00 74.81 89 SER A CA 1
ATOM 654 C C . SER A 1 89 ? 3.433 6.920 -23.403 1.00 74.81 89 SER A C 1
ATOM 656 O O . SER A 1 89 ? 3.735 7.187 -24.567 1.00 74.81 89 SER A O 1
ATOM 658 N N . VAL A 1 90 ? 3.593 7.794 -22.405 1.00 70.56 90 VAL A N 1
ATOM 659 C CA . VAL A 1 90 ? 4.166 9.135 -22.599 1.00 70.56 90 VAL A CA 1
ATOM 660 C C . VAL A 1 90 ? 5.648 9.034 -22.956 1.00 70.56 90 VAL A C 1
ATOM 662 O O . VAL A 1 90 ? 6.102 9.679 -23.899 1.00 70.56 90 VAL A O 1
ATOM 665 N N . VAL A 1 91 ? 6.396 8.179 -22.256 1.00 67.19 91 VAL A N 1
ATOM 666 C CA . VAL A 1 91 ? 7.830 7.981 -22.501 1.00 67.19 91 VAL A CA 1
ATOM 667 C C . VAL A 1 91 ? 8.081 7.333 -23.859 1.00 67.19 91 VAL A C 1
ATOM 669 O O . VAL A 1 91 ? 8.918 7.824 -24.606 1.00 67.19 91 VAL A O 1
ATOM 672 N N . ASN A 1 92 ? 7.332 6.288 -24.214 1.00 68.00 92 ASN A N 1
ATOM 673 C CA . ASN A 1 92 ? 7.478 5.585 -25.491 1.00 68.00 92 ASN A CA 1
ATOM 674 C C . ASN A 1 92 ? 7.188 6.500 -26.697 1.00 68.00 92 ASN A C 1
ATOM 676 O O . ASN A 1 92 ? 7.820 6.391 -27.746 1.00 68.00 92 ASN A O 1
ATOM 680 N N . SER A 1 93 ? 6.263 7.452 -26.536 1.00 68.44 93 SER A N 1
ATOM 681 C CA . SER A 1 93 ? 5.943 8.438 -27.577 1.00 68.44 93 SER A CA 1
ATOM 682 C C . SER A 1 93 ? 7.037 9.500 -27.755 1.00 68.44 93 SER A C 1
ATOM 684 O O . SER A 1 93 ? 7.179 10.053 -28.844 1.00 68.44 93 SER A O 1
ATOM 686 N N . LEU A 1 94 ? 7.816 9.786 -26.705 1.00 64.75 94 LEU A N 1
ATOM 687 C CA . LEU A 1 94 ? 8.889 10.789 -26.710 1.00 64.75 94 LEU A CA 1
ATOM 688 C C . LEU A 1 94 ? 10.267 10.192 -27.033 1.00 64.75 94 LEU A C 1
ATOM 690 O O . LEU A 1 94 ? 11.102 10.849 -27.650 1.00 64.75 94 LEU A O 1
ATOM 694 N N . LEU A 1 95 ? 10.515 8.952 -26.618 1.00 63.31 95 LEU A N 1
ATOM 695 C CA . LEU A 1 95 ? 11.795 8.259 -26.706 1.00 63.31 95 LEU A CA 1
ATOM 696 C C . LEU A 1 95 ? 11.514 6.832 -27.194 1.00 63.31 95 LEU A C 1
ATOM 698 O O . LEU A 1 95 ? 11.112 5.974 -26.416 1.00 63.31 95 LEU A O 1
ATOM 702 N N . LYS A 1 96 ? 11.716 6.584 -28.494 1.00 61.53 96 LYS A N 1
ATOM 703 C CA . LYS A 1 96 ? 11.469 5.306 -29.201 1.00 61.53 96 LYS A CA 1
ATOM 704 C C . LYS A 1 96 ? 12.391 4.136 -28.768 1.00 61.53 96 LYS A C 1
ATOM 706 O O . LYS A 1 96 ? 12.829 3.368 -29.618 1.00 61.53 96 LYS A O 1
ATOM 711 N N . HIS A 1 97 ? 12.755 4.012 -27.491 1.00 62.28 97 HIS A N 1
ATOM 712 C CA . HIS A 1 97 ? 13.708 3.009 -26.997 1.00 62.28 97 HIS A CA 1
ATOM 713 C C . HIS A 1 97 ? 13.197 2.238 -25.767 1.00 62.28 97 HIS A C 1
ATOM 715 O O . HIS A 1 97 ? 12.413 2.766 -24.981 1.00 62.28 97 HIS A O 1
ATOM 721 N N . ASP A 1 98 ? 13.748 1.029 -25.568 1.00 63.41 98 ASP A N 1
ATOM 722 C CA . ASP A 1 98 ? 13.601 0.059 -24.450 1.00 63.41 98 ASP A CA 1
ATOM 723 C C . ASP A 1 98 ? 13.711 0.619 -23.011 1.00 63.41 98 ASP A C 1
ATOM 725 O O . ASP A 1 98 ? 13.609 -0.105 -22.023 1.00 63.41 98 ASP A O 1
ATOM 729 N N . ILE A 1 99 ? 13.911 1.924 -22.856 1.00 67.75 99 ILE A N 1
ATOM 730 C CA . ILE A 1 99 ? 14.010 2.625 -21.574 1.00 67.75 99 ILE A CA 1
ATOM 731 C C . ILE A 1 99 ? 12.650 2.907 -20.917 1.00 67.75 99 ILE A C 1
ATOM 733 O O . ILE A 1 99 ? 12.624 3.359 -19.773 1.00 67.75 99 ILE A O 1
ATOM 737 N N . ALA A 1 100 ? 11.525 2.617 -21.578 1.00 68.88 100 ALA A N 1
ATOM 738 C CA . ALA A 1 100 ? 10.190 2.860 -21.023 1.00 68.88 100 ALA A CA 1
ATOM 739 C C . ALA A 1 100 ? 9.913 2.064 -19.732 1.00 68.88 100 ALA A C 1
ATOM 741 O O . ALA A 1 100 ? 9.380 2.622 -18.770 1.00 68.88 100 ALA A O 1
ATOM 742 N N . GLU A 1 101 ? 10.319 0.792 -19.676 1.00 72.38 101 GLU A N 1
ATOM 743 C CA . GLU A 1 101 ? 10.053 -0.083 -18.525 1.00 72.38 101 GLU A CA 1
ATOM 744 C C . GLU A 1 101 ? 10.925 0.269 -17.301 1.00 72.38 101 GLU A C 1
ATOM 746 O O . GLU A 1 101 ? 10.373 0.478 -16.215 1.00 72.38 101 GLU A O 1
ATOM 751 N N . PRO A 1 102 ? 12.257 0.457 -17.434 1.00 79.88 102 PRO A N 1
ATOM 752 C CA . PRO A 1 102 ? 13.074 0.953 -16.327 1.00 79.88 102 PRO A CA 1
ATOM 753 C C . PRO A 1 102 ? 12.631 2.338 -15.841 1.00 79.88 102 PRO A C 1
ATOM 755 O O . PRO A 1 102 ? 12.610 2.594 -14.636 1.00 79.88 102 PRO A O 1
ATOM 758 N N . LEU A 1 103 ? 12.230 3.234 -16.751 1.00 76.94 103 LEU A N 1
ATOM 759 C CA . LEU A 1 103 ? 11.799 4.581 -16.380 1.00 76.94 103 LEU A CA 1
ATOM 760 C C . LEU A 1 103 ? 10.456 4.578 -15.636 1.00 76.94 103 LEU A C 1
ATOM 762 O O . LEU A 1 103 ? 10.300 5.340 -14.684 1.00 76.94 103 LEU A O 1
ATOM 766 N N . ARG A 1 104 ? 9.521 3.685 -15.987 1.00 74.88 104 ARG A N 1
ATOM 767 C CA . ARG A 1 104 ? 8.283 3.455 -15.220 1.00 74.88 104 ARG A CA 1
ATOM 768 C C . ARG A 1 104 ? 8.593 3.126 -13.761 1.00 74.88 104 ARG A C 1
ATOM 770 O O . ARG A 1 104 ? 8.037 3.746 -12.859 1.00 74.88 104 ARG A O 1
ATOM 777 N N . ILE A 1 105 ? 9.524 2.198 -13.533 1.00 82.44 105 ILE A N 1
ATOM 778 C CA . ILE A 1 105 ? 9.942 1.779 -12.189 1.00 82.44 105 ILE A CA 1
ATOM 779 C C . ILE A 1 105 ? 10.581 2.950 -11.425 1.00 82.44 105 ILE A C 1
ATOM 781 O O . ILE A 1 105 ? 10.295 3.141 -10.241 1.00 82.44 105 ILE A O 1
ATOM 785 N N . VAL A 1 106 ? 11.408 3.766 -12.087 1.00 85.00 106 VAL A N 1
ATOM 786 C CA . VAL A 1 106 ? 12.010 4.971 -11.485 1.00 85.00 106 VAL A CA 1
ATOM 787 C C . VAL A 1 106 ? 10.943 6.002 -11.111 1.00 85.00 106 VAL A C 1
ATOM 789 O O . VAL A 1 106 ? 10.983 6.534 -10.004 1.00 85.00 106 VAL A O 1
ATOM 792 N N . ILE A 1 107 ? 9.964 6.255 -11.983 1.00 82.44 107 ILE A N 1
ATOM 793 C CA . ILE A 1 107 ? 8.868 7.200 -11.722 1.00 82.44 107 ILE A CA 1
ATOM 794 C C . ILE A 1 107 ? 8.017 6.718 -10.543 1.00 82.44 107 ILE A C 1
ATOM 796 O O . ILE A 1 107 ? 7.769 7.490 -9.617 1.00 82.44 107 ILE A O 1
ATOM 800 N N . THR A 1 108 ? 7.613 5.445 -10.520 1.00 83.69 108 THR A N 1
ATOM 801 C CA . THR A 1 108 ? 6.805 4.887 -9.425 1.00 83.69 108 THR A CA 1
ATOM 802 C C . THR A 1 108 ? 7.536 4.955 -8.083 1.00 83.69 108 THR A C 1
ATOM 804 O O . THR A 1 108 ? 6.960 5.419 -7.099 1.00 83.69 108 THR A O 1
ATOM 807 N N . ASN A 1 109 ? 8.818 4.583 -8.032 1.00 87.31 109 ASN A N 1
ATOM 808 C CA . ASN A 1 109 ? 9.609 4.696 -6.803 1.00 87.31 109 ASN A CA 1
ATOM 809 C C . ASN A 1 109 ? 9.869 6.159 -6.405 1.00 87.31 109 ASN A C 1
ATOM 811 O O . ASN A 1 109 ? 9.794 6.499 -5.224 1.00 87.31 109 ASN A O 1
ATOM 815 N N . GLY A 1 110 ? 10.104 7.046 -7.375 1.00 84.50 110 GLY A N 1
ATOM 816 C CA . GLY A 1 110 ? 10.250 8.484 -7.147 1.00 84.50 110 GLY A CA 1
ATOM 817 C C . GLY A 1 110 ? 8.993 9.117 -6.545 1.00 84.50 110 GLY A C 1
ATOM 818 O O . GLY A 1 110 ? 9.092 9.910 -5.608 1.00 84.50 110 GLY A O 1
ATOM 819 N N . MET A 1 111 ? 7.804 8.712 -7.008 1.00 84.75 111 MET A N 1
ATOM 820 C CA . MET A 1 111 ? 6.524 9.138 -6.431 1.00 84.75 111 MET A CA 1
ATOM 821 C C . MET A 1 111 ? 6.378 8.708 -4.970 1.00 84.75 111 MET A C 1
ATOM 823 O O . MET A 1 111 ? 5.925 9.503 -4.146 1.00 84.75 111 MET A O 1
ATOM 827 N N . ILE A 1 112 ? 6.789 7.482 -4.629 1.00 85.25 112 ILE A N 1
ATOM 828 C CA . ILE A 1 112 ? 6.765 6.986 -3.245 1.00 85.25 112 ILE A CA 1
ATOM 829 C C . ILE A 1 112 ? 7.677 7.844 -2.360 1.00 85.25 112 ILE A C 1
ATOM 831 O O . ILE A 1 112 ? 7.242 8.322 -1.313 1.00 85.25 112 ILE A O 1
ATOM 835 N N . VAL A 1 113 ? 8.914 8.105 -2.793 1.00 86.12 113 VAL A N 1
ATOM 836 C CA . VAL A 1 113 ? 9.867 8.942 -2.041 1.00 86.12 113 VAL A CA 1
ATOM 837 C C . VAL A 1 113 ? 9.339 10.368 -1.856 1.00 86.12 113 VAL A C 1
ATOM 839 O O . VAL A 1 113 ? 9.402 10.914 -0.750 1.00 86.12 113 VAL A O 1
ATOM 842 N N . TYR A 1 114 ? 8.773 10.967 -2.906 1.00 84.81 114 TYR A N 1
ATOM 843 C CA . TYR A 1 114 ? 8.159 12.295 -2.842 1.00 84.81 114 TYR A CA 1
ATOM 844 C C . TYR A 1 114 ? 7.003 12.344 -1.833 1.00 84.81 114 TYR A C 1
ATOM 846 O O . TYR A 1 114 ? 6.963 13.222 -0.966 1.00 84.81 114 TYR A O 1
ATOM 854 N N . ALA A 1 115 ? 6.091 11.372 -1.909 1.00 82.94 115 ALA A N 1
ATOM 855 C CA . ALA A 1 115 ? 4.945 11.277 -1.017 1.00 82.94 115 ALA A CA 1
ATOM 856 C C . ALA A 1 115 ? 5.376 11.131 0.452 1.00 82.94 115 ALA A C 1
ATOM 858 O O . ALA A 1 115 ? 4.871 11.846 1.317 1.00 82.94 115 ALA A O 1
ATOM 859 N N . LEU A 1 116 ? 6.359 10.270 0.733 1.00 81.19 116 LEU A N 1
ATOM 860 C CA . LEU A 1 116 ? 6.881 10.061 2.086 1.00 81.19 116 LEU A CA 1
ATOM 861 C C . LEU A 1 116 ? 7.601 11.298 2.638 1.00 81.19 116 LEU A C 1
ATOM 863 O O . LEU A 1 116 ? 7.409 11.657 3.798 1.00 81.19 116 LEU A O 1
ATOM 867 N N . THR A 1 117 ? 8.371 12.004 1.807 1.00 80.12 117 THR A N 1
ATOM 868 C CA . THR A 1 117 ? 9.069 13.239 2.213 1.00 80.12 117 THR A CA 1
ATOM 869 C C . THR A 1 117 ? 8.081 14.325 2.646 1.00 80.12 117 THR A C 1
ATOM 871 O O . THR A 1 117 ? 8.345 15.096 3.573 1.00 80.12 117 THR A O 1
ATOM 874 N N . ARG A 1 118 ? 6.898 14.359 2.020 1.00 71.19 118 ARG A N 1
ATOM 875 C CA . ARG A 1 118 ? 5.816 15.278 2.380 1.00 71.19 118 ARG A CA 1
ATOM 876 C C . ARG A 1 118 ? 5.328 15.073 3.815 1.00 71.19 118 ARG A C 1
ATOM 878 O O . ARG A 1 118 ? 5.034 16.062 4.477 1.00 71.19 118 ARG A O 1
ATOM 885 N N . ILE A 1 119 ? 5.289 13.832 4.313 1.00 64.19 119 ILE A N 1
ATOM 886 C CA . ILE A 1 119 ? 4.930 13.540 5.713 1.00 64.19 119 ILE A CA 1
ATOM 887 C C . ILE A 1 119 ? 5.938 14.173 6.670 1.00 64.19 119 ILE A C 1
ATOM 889 O O . ILE A 1 119 ? 5.543 14.799 7.651 1.00 64.19 119 ILE A O 1
ATOM 893 N N . THR A 1 120 ? 7.234 14.028 6.384 1.00 59.78 120 THR A N 1
ATOM 894 C CA . THR A 1 120 ? 8.299 14.539 7.256 1.00 59.78 120 THR A CA 1
ATOM 895 C C . THR A 1 120 ? 8.216 16.055 7.407 1.00 59.78 120 THR A C 1
ATOM 897 O O . THR A 1 120 ? 8.388 16.563 8.510 1.00 59.78 120 THR A O 1
ATOM 900 N N . ARG A 1 121 ? 7.873 16.777 6.332 1.00 55.97 121 ARG A N 1
ATOM 901 C CA . ARG A 1 121 ? 7.747 18.242 6.361 1.00 55.97 121 ARG A CA 1
ATOM 902 C C . ARG A 1 121 ? 6.558 18.745 7.185 1.00 55.97 121 ARG A C 1
ATOM 904 O O . ARG A 1 121 ? 6.615 19.855 7.685 1.00 55.97 121 ARG A O 1
ATOM 911 N N . VAL A 1 122 ? 5.499 17.948 7.341 1.00 54.62 122 VAL A N 1
ATOM 912 C CA . VAL A 1 122 ? 4.335 18.301 8.182 1.00 54.62 122 VAL A CA 1
ATOM 913 C C . VAL A 1 122 ? 4.657 18.174 9.680 1.00 54.62 122 VAL A C 1
ATOM 915 O O . VAL A 1 122 ? 3.913 18.672 10.517 1.00 54.62 122 VAL A O 1
ATOM 918 N N . ARG A 1 123 ? 5.768 17.518 10.038 1.00 48.28 123 ARG A N 1
ATOM 919 C CA . ARG A 1 123 ? 6.193 17.307 11.429 1.00 48.28 123 ARG A CA 1
ATOM 920 C C . ARG A 1 123 ? 7.093 18.416 11.998 1.00 48.28 123 ARG A C 1
ATOM 922 O O . ARG A 1 123 ? 7.440 18.321 13.172 1.00 48.28 123 ARG A O 1
ATOM 929 N N . THR A 1 124 ? 7.479 19.407 11.193 1.00 41.88 124 THR A N 1
ATOM 930 C CA . THR A 1 124 ? 8.261 20.600 11.588 1.00 41.88 124 THR A CA 1
ATOM 931 C C . THR A 1 124 ? 7.421 21.848 11.455 1.00 41.88 124 THR A C 1
ATOM 933 O O . THR A 1 124 ? 7.446 22.659 12.400 1.00 41.88 124 THR A O 1
#

Radius of gyration: 18.92 Å; Cα contacts (8 Å, |Δi|>4): 74; chains: 1; bounding box: 41×37×56 Å

Secondary structure (DSSP, 8-state):
-HHHHHHTT--HHHHHHHHHHHHHHHHHHHHHHHHHTTTS--TTTHHHHHHHHHHHHHHHTT-BTTB--HHHHHHHHHHHHHHHHHHHHHHHHH--STTHHHHHHHHHHHHHHHHHHHHHHHT-

pLDDT: mean 79.66, std 9.75, range [41.88, 94.56]

Foldseek 3Di:
DVVVCVVVVHDPVVVVVVVVVVVVVVVVVQLVVQVVVVVDRDPPCSVVVSVLLQLLLLLCLVAAPVGGDPSSSVNSVCVLVVCLVCQLVVCCVVPVDPCSVVVSVVVSVVSSVVSVVVRVVVVD